Protein AF-A0A9D6SPT7-F1 (afdb_monomer)

Sequence (122 aa):
MNTPEVLERITAAGVTLAARGGNIVARPRAAVTPEVLELIKAHKRDLLAAIEPPLIARAVEILRERPGDVRAVVGKPQSNGRCLVAVAIRNPDGSIETRLLDARIDPFALLELAERHGATVH

Structure (mmCIF, N/CA/C/O backbone):
data_AF-A0A9D6SPT7-F1
#
_entry.id   AF-A0A9D6SPT7-F1
#
loop_
_atom_site.group_PDB
_atom_site.id
_atom_site.type_symbol
_atom_site.label_atom_id
_atom_site.label_alt_id
_atom_site.label_comp_id
_atom_site.label_asym_id
_atom_site.label_entity_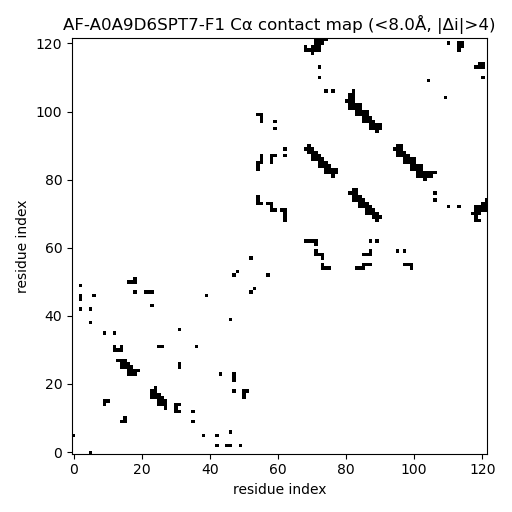id
_atom_site.label_seq_id
_atom_site.pdbx_PDB_ins_code
_atom_site.Cartn_x
_atom_site.Cartn_y
_atom_site.Cartn_z
_atom_site.occupancy
_atom_site.B_iso_or_equiv
_atom_site.auth_seq_id
_atom_site.auth_comp_id
_atom_site.auth_asym_id
_atom_site.auth_atom_id
_atom_site.pdbx_PDB_model_num
ATOM 1 N N . MET A 1 1 ? 5.670 15.209 16.677 1.00 65.06 1 MET A N 1
ATOM 2 C CA . MET A 1 1 ? 5.581 13.743 16.572 1.00 65.06 1 MET A CA 1
ATOM 3 C C . MET A 1 1 ? 5.440 13.412 15.102 1.00 65.06 1 MET A C 1
ATOM 5 O O . MET A 1 1 ? 4.614 14.041 14.445 1.00 65.06 1 MET A O 1
ATOM 9 N N . ASN A 1 2 ? 6.295 12.543 14.577 1.00 81.00 2 ASN A N 1
ATOM 10 C CA . ASN A 1 2 ? 6.253 12.119 13.174 1.00 81.00 2 ASN A CA 1
ATOM 11 C C . ASN A 1 2 ? 5.361 10.868 13.010 1.00 81.00 2 ASN A C 1
ATOM 13 O O . ASN A 1 2 ? 5.004 10.211 13.986 1.00 81.00 2 ASN A O 1
ATOM 17 N N . THR A 1 3 ? 4.960 10.544 11.779 1.00 82.62 3 THR A N 1
ATOM 18 C CA . THR A 1 3 ? 4.066 9.404 11.500 1.00 82.62 3 THR A CA 1
ATOM 19 C C . THR A 1 3 ? 4.597 8.053 12.008 1.00 82.62 3 THR A C 1
ATOM 21 O O . THR A 1 3 ? 3.796 7.302 12.569 1.00 82.62 3 THR A O 1
ATOM 24 N N . PRO A 1 4 ? 5.906 7.733 11.881 1.00 82.62 4 PRO A N 1
ATOM 25 C CA . PRO A 1 4 ? 6.481 6.516 12.461 1.00 82.62 4 PRO A CA 1
ATOM 26 C C . PRO A 1 4 ? 6.304 6.421 13.983 1.00 82.62 4 PRO A C 1
ATOM 28 O O . PRO A 1 4 ? 5.811 5.408 14.469 1.00 82.62 4 PRO A O 1
ATOM 31 N N . GLU A 1 5 ? 6.595 7.493 14.728 1.00 84.69 5 GLU A N 1
ATOM 32 C CA . GLU A 1 5 ? 6.425 7.540 16.191 1.00 84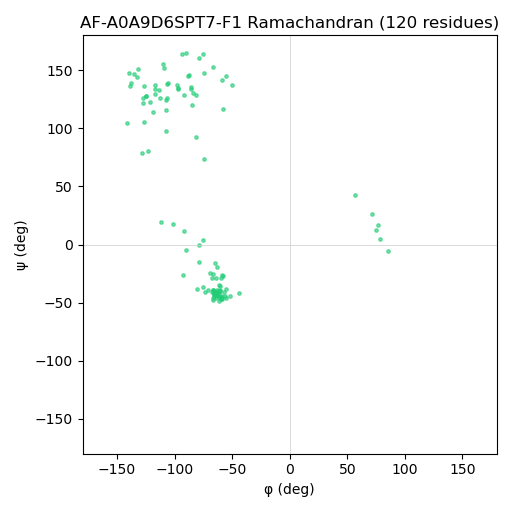.69 5 GLU A CA 1
ATOM 33 C C . GLU A 1 5 ? 4.962 7.327 16.608 1.00 84.69 5 GLU A C 1
ATOM 35 O O . GLU A 1 5 ? 4.673 6.652 17.599 1.00 84.69 5 GLU A O 1
ATOM 40 N N . VAL A 1 6 ? 4.013 7.892 15.850 1.00 88.50 6 VAL A N 1
ATOM 41 C CA . VAL A 1 6 ? 2.577 7.704 16.112 1.00 88.50 6 VAL A CA 1
ATOM 42 C C . VAL A 1 6 ? 2.179 6.242 15.889 1.00 88.50 6 VAL A C 1
ATOM 44 O O . VAL A 1 6 ? 1.465 5.674 16.716 1.00 88.50 6 VAL A O 1
ATOM 47 N N . LEU A 1 7 ? 2.647 5.614 14.806 1.00 86.19 7 LEU A N 1
ATOM 48 C CA . LEU A 1 7 ? 2.372 4.204 14.512 1.00 86.19 7 LEU A CA 1
ATOM 49 C C . LEU A 1 7 ? 2.965 3.268 15.566 1.00 86.19 7 LEU A C 1
ATOM 51 O O . LEU A 1 7 ? 2.275 2.350 16.014 1.00 86.19 7 LEU A O 1
ATOM 55 N N . GLU A 1 8 ? 4.200 3.516 16.001 1.00 88.19 8 GLU A N 1
ATOM 56 C CA . GLU A 1 8 ? 4.841 2.751 17.074 1.00 88.19 8 GLU A CA 1
ATOM 57 C C . GLU A 1 8 ? 4.047 2.850 18.373 1.00 88.19 8 GLU A C 1
ATOM 59 O O . GLU A 1 8 ? 3.772 1.833 19.007 1.00 88.19 8 GLU A O 1
ATOM 64 N N . ARG A 1 9 ? 3.596 4.053 18.743 1.00 89.00 9 ARG A N 1
ATOM 65 C CA . ARG A 1 9 ? 2.818 4.265 19.968 1.00 89.00 9 ARG A CA 1
ATOM 66 C C . ARG A 1 9 ? 1.452 3.580 19.930 1.00 89.00 9 ARG A C 1
ATOM 68 O O . ARG A 1 9 ? 1.025 3.014 20.933 1.00 89.00 9 ARG A O 1
ATOM 75 N N . ILE A 1 10 ? 0.773 3.606 18.784 1.00 90.19 10 ILE A N 1
ATOM 76 C CA . ILE A 1 10 ? -0.510 2.914 18.588 1.00 90.19 10 ILE A CA 1
ATOM 77 C C . ILE A 1 10 ? -0.309 1.390 18.617 1.00 90.19 10 ILE A C 1
ATOM 79 O O . ILE A 1 10 ? -1.078 0.678 19.264 1.00 90.19 10 ILE A O 1
ATOM 83 N N . THR A 1 11 ? 0.765 0.896 17.998 1.00 89.19 11 THR A N 1
ATOM 84 C CA . THR A 1 11 ? 1.122 -0.531 18.005 1.00 89.19 11 THR A CA 1
ATOM 85 C C . THR A 1 11 ? 1.496 -1.006 19.409 1.00 89.19 11 THR A C 1
ATOM 87 O O . THR A 1 11 ? 1.048 -2.068 19.836 1.00 89.19 11 THR A O 1
ATOM 90 N N . ALA A 1 12 ? 2.241 -0.198 20.167 1.00 90.38 12 ALA A N 1
ATOM 91 C CA . ALA A 1 12 ? 2.592 -0.466 21.561 1.00 90.38 12 ALA A CA 1
ATOM 92 C C . ALA A 1 12 ? 1.362 -0.504 22.484 1.00 90.38 12 ALA A C 1
ATOM 94 O O . ALA A 1 12 ? 1.353 -1.243 23.464 1.00 90.38 12 ALA A O 1
ATOM 95 N N . ALA A 1 13 ? 0.295 0.227 22.143 1.00 90.06 13 ALA A N 1
ATOM 96 C CA . ALA A 1 13 ? -1.005 0.127 22.808 1.00 90.06 13 ALA A CA 1
ATOM 97 C C . ALA A 1 13 ? -1.802 -1.138 22.410 1.00 90.06 13 ALA A C 1
ATOM 99 O O . ALA A 1 13 ? -2.948 -1.305 22.822 1.00 90.06 13 ALA A O 1
ATOM 100 N N . GLY A 1 14 ? -1.220 -2.029 21.599 1.00 90.44 14 GLY A N 1
ATOM 101 C CA . GLY A 1 14 ? -1.854 -3.260 21.132 1.00 90.44 14 GLY A CA 1
ATOM 102 C C . GLY A 1 14 ? -2.876 -3.044 20.018 1.00 90.44 14 GLY A C 1
ATOM 103 O O . GLY A 1 14 ? -3.698 -3.926 19.775 1.00 90.44 14 GLY A O 1
ATOM 104 N N . VAL A 1 15 ? -2.856 -1.885 19.351 1.00 92.75 15 VAL A N 1
ATOM 105 C CA . VAL A 1 15 ? -3.794 -1.533 18.282 1.00 92.75 15 VAL A CA 1
ATOM 106 C C . VAL A 1 15 ? -3.098 -1.589 16.926 1.00 92.75 15 VAL A C 1
ATOM 108 O O . VAL A 1 15 ? -2.097 -0.928 16.679 1.00 92.75 15 VAL A O 1
ATOM 111 N N . THR A 1 16 ? -3.673 -2.346 16.001 1.00 90.50 16 THR A N 1
ATOM 112 C CA . THR A 1 16 ? -3.295 -2.386 14.589 1.00 90.50 16 THR A CA 1
ATOM 113 C C . THR A 1 16 ? -4.232 -1.500 13.777 1.00 90.50 16 THR A C 1
ATOM 115 O O . THR A 1 16 ? -5.453 -1.528 13.970 1.00 90.50 16 THR A O 1
ATOM 118 N N . LEU A 1 17 ? -3.675 -0.734 12.839 1.00 90.38 17 LEU A N 1
ATOM 119 C CA . LEU A 1 17 ? -4.433 0.117 11.927 1.00 90.38 17 LEU A CA 1
ATOM 120 C C . LEU A 1 17 ? -4.463 -0.483 10.520 1.00 90.38 17 LEU A C 1
ATOM 122 O O . LEU A 1 17 ? -3.454 -0.968 10.021 1.00 90.38 17 LEU A O 1
ATOM 126 N N . ALA A 1 18 ? -5.617 -0.404 9.865 1.00 84.38 18 ALA A N 1
ATOM 127 C CA . ALA A 1 18 ? -5.795 -0.763 8.463 1.00 84.38 18 ALA A CA 1
ATOM 128 C C . ALA A 1 18 ? -6.580 0.332 7.735 1.00 84.38 18 ALA A C 1
ATOM 130 O O . ALA A 1 18 ? -7.506 0.915 8.301 1.00 84.38 18 ALA A O 1
ATOM 131 N N . ALA A 1 19 ? -6.253 0.597 6.474 1.00 85.06 19 ALA A N 1
ATOM 132 C CA . ALA A 1 19 ? -7.034 1.497 5.637 1.00 85.06 19 ALA A CA 1
ATOM 133 C C . ALA A 1 19 ? -8.190 0.731 4.978 1.00 85.06 19 ALA A C 1
ATOM 135 O O . ALA A 1 19 ? -8.022 -0.378 4.472 1.00 85.06 19 ALA A O 1
ATOM 136 N N . ARG A 1 20 ? -9.387 1.320 4.975 1.00 79.94 20 ARG A N 1
ATOM 137 C CA . ARG A 1 20 ? -10.559 0.795 4.268 1.00 79.94 20 ARG A CA 1
ATOM 138 C C . ARG A 1 20 ? -11.346 1.940 3.650 1.00 79.94 20 ARG A C 1
ATOM 140 O O . ARG A 1 20 ? -12.047 2.665 4.353 1.00 79.94 20 ARG A O 1
ATOM 147 N N . GLY A 1 21 ? -11.237 2.100 2.331 1.00 68.69 21 GLY A N 1
ATOM 148 C CA . GLY A 1 21 ? -12.002 3.101 1.579 1.00 68.69 21 GLY A CA 1
ATOM 149 C C . GLY A 1 21 ? -11.796 4.533 2.087 1.00 68.69 21 GLY A C 1
ATOM 150 O O . GLY A 1 21 ? -12.768 5.259 2.267 1.00 68.69 21 GLY A O 1
ATOM 151 N N . GLY A 1 22 ? -10.550 4.911 2.400 1.00 76.19 22 GLY A N 1
ATOM 152 C CA . GLY A 1 22 ? -10.218 6.239 2.936 1.00 76.19 22 GLY A CA 1
ATOM 153 C C . GLY A 1 22 ? -10.514 6.431 4.430 1.00 76.19 22 GLY A C 1
ATOM 154 O O . GLY A 1 22 ? -10.346 7.531 4.956 1.00 76.19 22 GLY A O 1
ATOM 155 N N . ASN A 1 23 ? -10.936 5.378 5.133 1.00 83.81 23 ASN A N 1
ATOM 156 C CA . ASN A 1 23 ? -11.087 5.375 6.585 1.00 83.81 23 ASN A CA 1
ATOM 157 C C . ASN A 1 23 ? -10.025 4.505 7.253 1.00 83.81 23 ASN A C 1
ATOM 159 O O . ASN A 1 23 ? -9.5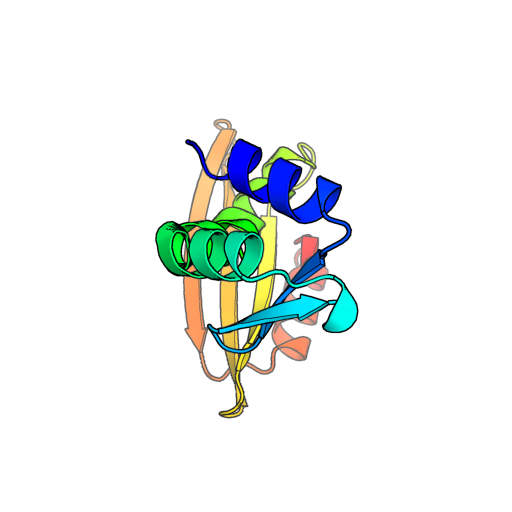62 3.528 6.672 1.00 83.81 23 ASN A O 1
ATOM 163 N N . ILE A 1 24 ? -9.677 4.845 8.493 1.00 90.06 24 ILE A N 1
ATOM 164 C CA . ILE A 1 24 ? -8.811 4.021 9.337 1.00 90.06 24 ILE A CA 1
ATOM 165 C C . ILE A 1 24 ? -9.696 3.086 10.157 1.00 90.06 24 ILE A C 1
ATOM 167 O O . ILE A 1 24 ? -10.632 3.521 10.828 1.00 90.06 24 ILE A O 1
ATOM 171 N N . VAL A 1 25 ? -9.384 1.798 10.109 1.00 90.75 25 VAL A N 1
ATOM 172 C CA . VAL A 1 25 ? -9.975 0.747 10.928 1.00 90.75 25 VAL A CA 1
ATOM 173 C C . VAL A 1 25 ? -8.934 0.323 11.958 1.00 90.75 25 VAL A C 1
ATOM 175 O O . VAL A 1 25 ? -7.896 -0.217 11.594 1.00 90.75 25 VAL A O 1
ATOM 178 N N . ALA A 1 26 ? -9.224 0.555 13.237 1.00 92.12 26 ALA A N 1
ATOM 179 C CA . ALA A 1 26 ? -8.380 0.146 14.356 1.00 92.12 26 ALA A CA 1
ATOM 180 C C . ALA A 1 26 ? -8.879 -1.180 14.962 1.00 92.12 26 ALA A C 1
ATOM 182 O O . ALA A 1 26 ? -10.084 -1.344 15.189 1.00 92.12 26 ALA A O 1
ATOM 183 N N . ARG A 1 27 ? -7.976 -2.134 15.221 1.00 91.19 27 ARG A N 1
ATOM 184 C CA . ARG A 1 27 ? -8.284 -3.438 15.840 1.00 91.19 27 ARG A CA 1
ATOM 185 C C . ARG A 1 27 ? -7.211 -3.845 16.859 1.00 91.19 27 ARG A C 1
ATOM 187 O O . ARG A 1 27 ? -6.053 -3.557 16.605 1.00 91.19 27 ARG A O 1
ATOM 194 N N . PRO A 1 28 ? -7.562 -4.563 17.941 1.00 91.88 28 PRO A N 1
ATOM 195 C CA . PRO A 1 28 ? -8.915 -4.884 18.387 1.00 91.88 28 PRO A CA 1
ATOM 196 C C . PRO A 1 28 ? -9.593 -3.656 19.014 1.00 91.88 28 PRO A C 1
ATOM 198 O O . PRO A 1 28 ? -8.948 -2.834 19.654 1.00 91.88 28 PRO A O 1
ATOM 201 N N . ARG A 1 29 ? -10.921 -3.537 18.870 1.00 89.19 29 ARG A N 1
ATOM 202 C CA . ARG A 1 29 ? -11.678 -2.371 19.374 1.00 89.19 29 ARG A CA 1
ATOM 203 C C . ARG A 1 29 ? -11.552 -2.186 20.893 1.00 89.19 29 ARG A C 1
ATOM 205 O O . ARG A 1 29 ? -11.613 -1.059 21.361 1.00 89.19 29 ARG A O 1
ATOM 212 N N . ALA A 1 30 ? -11.351 -3.275 21.636 1.00 89.62 30 ALA A N 1
ATOM 213 C CA . ALA A 1 30 ? -11.166 -3.254 23.087 1.00 89.62 30 ALA A CA 1
ATOM 214 C C . ALA A 1 30 ? -9.861 -2.566 23.534 1.00 89.62 30 ALA A C 1
ATOM 216 O O . ALA A 1 30 ? -9.808 -2.055 24.644 1.00 89.62 30 ALA A O 1
ATOM 217 N N . ALA A 1 31 ? -8.837 -2.528 22.675 1.00 89.38 31 ALA A N 1
ATOM 218 C CA . ALA A 1 31 ? -7.562 -1.863 22.956 1.00 89.38 31 ALA A CA 1
ATOM 219 C C . ALA A 1 31 ? -7.548 -0.383 22.522 1.00 89.38 31 ALA A C 1
ATOM 221 O O . ALA A 1 31 ? -6.583 0.334 22.771 1.00 89.38 31 ALA A O 1
ATOM 222 N N . VAL A 1 32 ? -8.615 0.101 21.870 1.00 92.44 32 VAL A N 1
ATOM 223 C CA . VAL A 1 32 ? -8.709 1.494 21.417 1.00 92.44 32 VAL A CA 1
ATOM 224 C C . VAL A 1 32 ? -9.141 2.374 22.586 1.00 92.44 32 VAL A C 1
ATOM 226 O O . VAL A 1 32 ? -10.333 2.556 22.839 1.00 92.44 32 VAL A O 1
ATOM 229 N N . THR A 1 33 ? -8.160 2.920 23.298 1.00 93.38 33 THR A N 1
ATOM 230 C CA . THR A 1 33 ? -8.394 3.895 24.369 1.00 93.38 33 THR A CA 1
ATOM 231 C C . THR A 1 33 ? -8.737 5.282 23.798 1.00 93.38 33 THR A C 1
ATOM 233 O O . THR A 1 33 ? -8.488 5.542 22.612 1.00 93.38 33 THR A O 1
ATOM 236 N N . PRO A 1 34 ? -9.298 6.205 24.605 1.00 92.81 34 PRO A N 1
ATOM 237 C CA . PRO A 1 34 ? -9.533 7.586 24.181 1.00 92.81 34 PRO A CA 1
ATOM 238 C C . PRO A 1 34 ? -8.264 8.281 23.671 1.00 92.81 34 PRO A C 1
ATOM 240 O O . PRO A 1 34 ? -8.313 8.989 22.670 1.00 92.81 34 PRO A O 1
ATOM 243 N N . GLU A 1 35 ? -7.113 8.023 24.292 1.00 90.31 35 GLU A N 1
ATOM 244 C CA . GLU A 1 35 ? -5.822 8.592 23.892 1.00 90.31 35 GLU A CA 1
ATOM 245 C C . GLU A 1 35 ? -5.390 8.087 22.510 1.00 90.31 35 GLU A C 1
ATOM 247 O O . GLU A 1 35 ? -4.950 8.874 21.671 1.00 90.31 35 GLU A O 1
ATOM 252 N N . VAL A 1 36 ? -5.561 6.787 22.239 1.00 91.06 36 VAL A N 1
ATOM 253 C CA . VAL A 1 36 ? -5.307 6.204 20.912 1.00 91.06 36 VAL A CA 1
ATOM 254 C C . VAL A 1 36 ? -6.250 6.809 19.874 1.00 91.06 36 VAL A C 1
ATOM 256 O O . VAL A 1 36 ? -5.826 7.133 18.765 1.00 91.06 36 VAL A O 1
ATOM 259 N N . LEU A 1 37 ? -7.523 6.997 20.223 1.00 92.00 37 LEU A N 1
ATOM 260 C CA . LEU A 1 37 ? -8.502 7.592 19.319 1.00 92.00 37 LEU A CA 1
ATOM 261 C C . LEU A 1 37 ? -8.143 9.041 18.959 1.00 92.00 37 LEU A C 1
ATOM 263 O O . LEU A 1 37 ? -8.238 9.414 17.789 1.00 92.00 37 LEU A O 1
ATOM 267 N N . GLU A 1 38 ? -7.717 9.845 19.932 1.00 93.81 38 GLU A N 1
ATOM 268 C CA . GLU A 1 38 ? -7.288 11.225 19.692 1.00 93.81 38 GLU A CA 1
ATOM 269 C C . GLU A 1 38 ? -6.000 11.290 18.861 1.00 93.81 38 GLU A C 1
ATOM 271 O O . GLU A 1 38 ? -5.928 12.084 17.923 1.00 93.81 38 GLU A O 1
ATOM 276 N N . LEU A 1 39 ? -5.037 10.387 19.091 1.00 90.06 39 LEU A N 1
ATOM 277 C CA . LEU A 1 39 ? -3.851 10.254 18.233 1.00 90.06 39 LEU A CA 1
ATOM 278 C C . LEU A 1 39 ? -4.226 9.925 16.780 1.00 90.06 39 LEU A C 1
ATOM 280 O O . LEU A 1 39 ? -3.726 10.563 15.850 1.00 90.06 39 LEU A O 1
ATOM 284 N N . ILE A 1 40 ? -5.143 8.973 16.572 1.00 90.81 4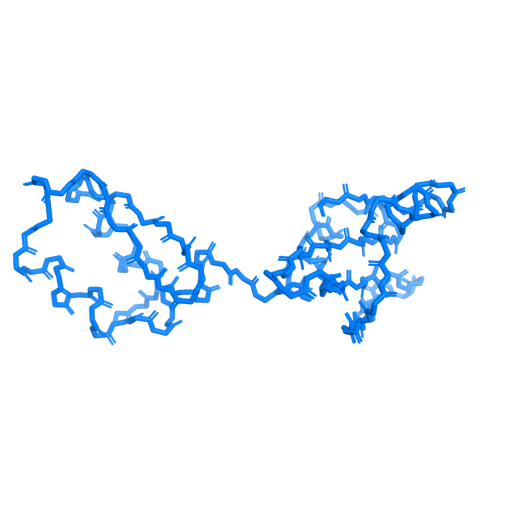0 ILE A N 1
ATOM 285 C CA . ILE A 1 40 ? -5.625 8.604 15.233 1.00 90.81 40 ILE A CA 1
ATOM 286 C C . ILE A 1 40 ? -6.312 9.793 14.554 1.00 90.81 40 ILE A C 1
ATOM 288 O O . ILE A 1 40 ? -6.106 10.014 13.362 1.00 90.81 40 ILE A O 1
ATOM 292 N N . LYS A 1 41 ? -7.133 10.563 15.279 1.00 92.19 41 LYS A N 1
ATOM 293 C CA . LYS A 1 41 ? -7.824 11.737 14.725 1.00 92.19 41 LYS A CA 1
ATOM 294 C C . LYS A 1 41 ? -6.847 12.850 14.355 1.00 92.19 41 LYS A C 1
ATOM 296 O O . LYS A 1 41 ? -6.940 13.370 13.243 1.00 92.19 41 LYS A O 1
ATOM 301 N N . ALA A 1 42 ? -5.918 13.182 15.251 1.00 92.94 42 ALA A N 1
ATOM 302 C CA . ALA A 1 42 ? -4.939 14.249 15.056 1.00 92.94 42 ALA A CA 1
ATOM 303 C C . ALA A 1 42 ? -4.034 13.992 13.840 1.00 92.94 42 ALA A C 1
ATOM 305 O O . ALA A 1 42 ? -3.718 14.919 13.101 1.00 92.94 42 ALA A O 1
ATOM 306 N N . HIS A 1 43 ? -3.689 12.725 13.588 1.00 91.56 43 HIS A N 1
ATOM 307 C CA . HIS A 1 43 ? -2.780 12.322 12.512 1.00 91.56 43 HIS A CA 1
ATOM 308 C C . HIS A 1 43 ? 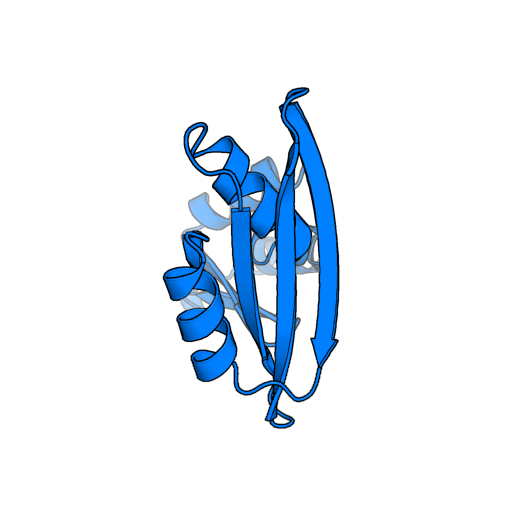-3.466 11.539 11.385 1.00 91.56 43 HIS A C 1
ATOM 310 O O . HIS A 1 43 ? -2.802 10.849 10.613 1.00 91.56 43 HIS A O 1
ATOM 316 N N . LYS A 1 44 ? -4.798 11.632 11.246 1.00 87.88 44 LYS A N 1
ATOM 317 C CA . LYS A 1 44 ? -5.580 10.771 10.337 1.00 87.88 44 LYS A CA 1
ATOM 318 C C . LYS A 1 44 ? -5.045 10.754 8.903 1.00 87.88 44 LYS A C 1
ATOM 320 O O . LYS A 1 44 ? -4.987 9.692 8.291 1.00 87.88 44 LYS A O 1
ATOM 325 N N . ARG A 1 45 ? -4.697 11.921 8.349 1.00 86.06 45 ARG A N 1
ATOM 326 C CA . ARG A 1 45 ? -4.225 12.039 6.956 1.00 86.06 45 ARG A CA 1
ATOM 327 C C . ARG A 1 45 ? -2.878 11.352 6.764 1.00 86.06 45 ARG A C 1
ATOM 329 O O . ARG A 1 45 ? -2.734 10.579 5.823 1.00 86.06 45 ARG A O 1
ATOM 336 N N . ASP A 1 46 ? -1.945 11.594 7.674 1.00 85.56 46 ASP A N 1
ATOM 337 C CA . ASP A 1 46 ? -0.595 11.042 7.592 1.00 85.56 46 ASP A CA 1
ATOM 338 C C . ASP A 1 46 ? -0.597 9.535 7.864 1.00 85.56 46 ASP A C 1
ATOM 340 O O . ASP A 1 46 ? 0.067 8.780 7.161 1.00 85.56 46 ASP A O 1
ATOM 344 N N . LEU A 1 47 ? -1.414 9.078 8.819 1.00 87.38 47 LEU A N 1
ATOM 345 C CA . LEU A 1 47 ? -1.620 7.656 9.093 1.00 87.38 47 LEU A CA 1
ATOM 346 C C . LEU A 1 47 ? -2.253 6.939 7.901 1.00 87.38 47 LEU A C 1
ATOM 348 O O . LEU A 1 47 ? -1.790 5.868 7.530 1.00 87.38 47 LEU A O 1
ATOM 352 N N . LEU A 1 48 ? -3.273 7.524 7.262 1.00 86.19 48 LEU A N 1
ATOM 353 C CA . LEU A 1 48 ? -3.840 6.960 6.034 1.00 86.19 48 LEU A CA 1
ATOM 354 C C . LEU A 1 48 ? -2.788 6.844 4.931 1.00 86.19 48 LEU A C 1
ATOM 356 O O . LEU A 1 48 ? -2.717 5.800 4.297 1.00 86.19 48 LEU A O 1
ATOM 360 N N . ALA A 1 49 ? -1.968 7.876 4.732 1.00 79.75 49 ALA A N 1
ATOM 361 C CA . ALA A 1 49 ? -0.908 7.860 3.729 1.00 79.75 49 ALA A CA 1
ATOM 362 C C . ALA A 1 49 ? 0.215 6.860 4.055 1.00 79.75 49 ALA A C 1
ATOM 364 O O . ALA A 1 49 ? 0.844 6.346 3.139 1.00 79.75 49 ALA A O 1
ATOM 365 N N . ALA A 1 50 ? 0.474 6.572 5.332 1.00 79.69 50 ALA A N 1
ATOM 366 C CA . ALA A 1 50 ? 1.462 5.572 5.735 1.00 79.69 50 ALA A CA 1
ATOM 367 C C . ALA A 1 50 ? 0.927 4.134 5.649 1.00 79.69 50 ALA A C 1
ATOM 369 O O . ALA A 1 50 ? 1.657 3.234 5.252 1.00 79.69 50 ALA A O 1
ATOM 370 N N . ILE A 1 51 ? -0.342 3.912 6.008 1.00 81.81 51 ILE A N 1
ATOM 371 C CA . ILE A 1 51 ? -0.985 2.587 5.952 1.00 81.81 51 ILE A CA 1
ATOM 372 C C . ILE A 1 51 ? -1.329 2.209 4.508 1.00 81.81 51 ILE A C 1
ATOM 374 O O . ILE A 1 51 ? -1.262 1.043 4.127 1.00 81.81 51 ILE A O 1
ATOM 378 N N . GLU A 1 52 ? -1.728 3.192 3.708 1.00 74.44 52 GLU A N 1
ATOM 379 C CA . GLU A 1 52 ? -2.056 3.032 2.300 1.00 74.44 52 GLU A CA 1
ATOM 380 C C . GLU A 1 52 ? -1.270 4.070 1.492 1.00 74.44 52 GLU A C 1
ATOM 382 O O . GLU A 1 52 ? -1.815 5.118 1.119 1.00 74.44 52 GLU A O 1
ATOM 387 N N . PRO A 1 53 ? 0.029 3.810 1.245 1.00 67.25 53 PRO A N 1
ATOM 388 C CA . PRO A 1 53 ? 0.839 4.694 0.430 1.00 67.25 53 PRO A CA 1
ATOM 389 C C . PRO A 1 53 ? 0.184 4.907 -0.937 1.00 67.25 53 PRO A C 1
ATOM 391 O O . PRO A 1 53 ? -0.431 3.983 -1.484 1.00 67.25 53 PRO A O 1
ATOM 394 N N . PRO A 1 54 ? 0.303 6.117 -1.518 1.00 81.06 54 PRO A N 1
ATOM 395 C CA . PRO A 1 54 ? -0.183 6.367 -2.864 1.00 81.06 54 PRO A CA 1
ATOM 396 C C . PRO A 1 54 ? 0.333 5.287 -3.816 1.00 81.06 54 PRO A C 1
ATOM 398 O O . PRO A 1 54 ? 1.509 4.933 -3.764 1.00 81.06 54 PRO A O 1
ATOM 401 N N . LEU A 1 55 ? -0.526 4.797 -4.712 1.00 84.25 55 LEU A N 1
ATOM 402 C CA . LEU A 1 55 ? -0.200 3.751 -5.693 1.00 84.25 55 LEU A CA 1
ATOM 403 C C . LEU A 1 55 ? 1.158 3.975 -6.383 1.00 84.25 55 LEU A C 1
ATOM 405 O O . LEU A 1 55 ? 1.945 3.045 -6.532 1.00 84.25 55 LEU A O 1
ATOM 409 N N . ILE A 1 56 ? 1.458 5.228 -6.740 1.00 86.31 56 ILE A N 1
ATOM 410 C CA . ILE A 1 56 ? 2.743 5.627 -7.329 1.00 86.31 56 ILE A CA 1
ATOM 411 C C . ILE A 1 56 ? 3.914 5.360 -6.378 1.00 86.31 56 ILE A C 1
ATOM 413 O O . ILE A 1 56 ? 4.909 4.769 -6.787 1.00 86.31 56 ILE A O 1
ATOM 417 N N . ALA A 1 57 ? 3.803 5.778 -5.116 1.00 86.38 57 ALA A N 1
ATOM 418 C CA . ALA A 1 57 ? 4.850 5.571 -4.123 1.00 86.38 57 ALA A CA 1
ATOM 419 C C . ALA A 1 57 ? 5.122 4.076 -3.917 1.00 86.38 57 ALA A C 1
ATOM 421 O O . ALA A 1 57 ? 6.283 3.677 -3.871 1.00 86.38 57 ALA A O 1
ATOM 422 N N . ARG A 1 58 ? 4.067 3.247 -3.903 1.00 87.06 58 ARG A N 1
ATOM 423 C CA . ARG A 1 58 ? 4.208 1.790 -3.805 1.00 87.06 58 ARG A CA 1
ATOM 424 C C . ARG A 1 58 ? 4.914 1.187 -5.022 1.00 87.06 58 ARG A C 1
ATOM 426 O O . ARG A 1 58 ? 5.799 0.355 -4.855 1.00 87.06 58 ARG A O 1
ATOM 433 N N . ALA A 1 59 ? 4.581 1.634 -6.234 1.00 88.00 59 ALA A N 1
ATOM 434 C CA . ALA A 1 59 ? 5.253 1.179 -7.454 1.00 88.00 59 ALA A CA 1
ATOM 435 C C . ALA A 1 59 ? 6.754 1.537 -7.456 1.00 88.00 59 ALA A C 1
ATOM 437 O O . ALA A 1 59 ? 7.591 0.720 -7.837 1.00 88.00 59 ALA A O 1
ATOM 438 N N . VAL A 1 60 ? 7.115 2.735 -6.980 1.00 89.88 60 VAL A N 1
ATOM 439 C CA . VAL A 1 60 ? 8.521 3.155 -6.831 1.00 89.88 60 VAL A CA 1
ATOM 440 C C . VAL A 1 60 ? 9.248 2.325 -5.775 1.00 89.88 60 VAL A C 1
ATOM 442 O O . VAL A 1 60 ? 10.398 1.941 -5.982 1.00 89.88 60 VAL A O 1
ATOM 445 N N . GLU A 1 61 ? 8.601 2.061 -4.643 1.00 90.31 61 GLU A N 1
ATOM 446 C CA . GLU A 1 61 ? 9.162 1.253 -3.560 1.00 90.31 61 GLU A CA 1
ATOM 447 C C . GLU A 1 61 ? 9.484 -0.170 -4.026 1.00 90.31 61 GLU A C 1
ATOM 449 O O . GLU A 1 61 ? 10.607 -0.618 -3.820 1.00 90.31 61 GLU A O 1
ATOM 454 N N . ILE A 1 62 ? 8.579 -0.820 -4.768 1.00 89.06 62 ILE A N 1
ATOM 455 C CA . ILE A 1 62 ? 8.823 -2.148 -5.358 1.00 89.06 62 ILE A CA 1
ATOM 456 C C . ILE A 1 62 ? 10.084 -2.140 -6.228 1.00 89.06 62 ILE A C 1
ATOM 458 O O . ILE A 1 62 ? 10.931 -3.022 -6.089 1.00 89.06 62 ILE A O 1
ATOM 462 N N . LEU A 1 63 ? 10.252 -1.129 -7.091 1.00 89.88 63 LEU A N 1
ATOM 463 C CA . LEU A 1 63 ? 11.471 -1.011 -7.894 1.00 89.88 63 LEU A CA 1
ATOM 464 C C . LEU A 1 63 ? 12.712 -0.813 -7.021 1.00 89.88 63 LEU A C 1
ATOM 466 O O . LEU A 1 63 ? 13.765 -1.361 -7.336 1.00 89.88 63 LEU A O 1
ATOM 470 N N . ARG A 1 64 ? 12.633 -0.024 -5.944 1.00 88.38 64 ARG A N 1
ATOM 471 C CA . ARG A 1 64 ? 13.764 0.197 -5.025 1.00 88.38 64 ARG A CA 1
ATOM 472 C C . ARG A 1 64 ? 14.163 -1.075 -4.282 1.00 88.38 64 ARG A C 1
ATOM 474 O O . ARG A 1 64 ? 15.355 -1.333 -4.158 1.00 88.38 64 ARG A O 1
ATOM 481 N N . GLU A 1 65 ? 13.191 -1.861 -3.831 1.00 90.12 65 GLU A N 1
ATOM 482 C CA . GLU A 1 65 ? 13.412 -3.150 -3.166 1.00 90.12 65 GLU A CA 1
ATOM 483 C C . GLU A 1 65 ? 13.957 -4.216 -4.130 1.00 90.12 65 GLU A C 1
ATOM 485 O O . GLU A 1 65 ? 14.630 -5.155 -3.705 1.00 90.12 65 GLU A O 1
ATOM 490 N N . ARG A 1 66 ? 13.690 -4.066 -5.435 1.00 88.06 66 ARG A N 1
ATOM 491 C CA . ARG A 1 66 ? 14.065 -5.020 -6.485 1.00 88.06 66 ARG A CA 1
ATOM 492 C C . ARG A 1 66 ? 14.911 -4.339 -7.562 1.00 88.06 66 ARG A C 1
ATOM 494 O O . ARG A 1 66 ? 14.403 -3.999 -8.629 1.00 88.06 66 ARG A O 1
ATOM 501 N N . PRO A 1 67 ? 16.222 -4.153 -7.332 1.00 83.56 67 PRO A N 1
ATOM 502 C CA . PRO A 1 67 ? 17.084 -3.420 -8.261 1.00 83.56 67 PRO A CA 1
ATOM 503 C C . PRO A 1 67 ? 17.219 -4.075 -9.647 1.00 83.56 67 PRO A C 1
ATOM 505 O O . PRO A 1 67 ? 17.592 -3.386 -10.591 1.00 83.56 67 PRO A O 1
ATOM 508 N N . GLY A 1 68 ? 16.910 -5.372 -9.780 1.00 85.25 68 GLY A N 1
ATOM 509 C CA . GLY A 1 68 ? 16.884 -6.081 -11.066 1.00 85.25 68 GLY A CA 1
ATOM 510 C C . GLY A 1 68 ? 15.624 -5.839 -11.904 1.00 85.25 68 GLY A C 1
ATOM 511 O O . GLY A 1 68 ? 15.634 -6.115 -13.102 1.00 85.25 68 GLY A O 1
ATOM 512 N N . ASP A 1 69 ? 14.561 -5.296 -11.306 1.00 87.88 69 ASP A N 1
ATOM 513 C CA . ASP A 1 69 ? 13.305 -5.046 -12.003 1.00 87.88 69 ASP A CA 1
ATOM 514 C C . ASP A 1 69 ? 13.354 -3.683 -12.707 1.00 87.88 69 ASP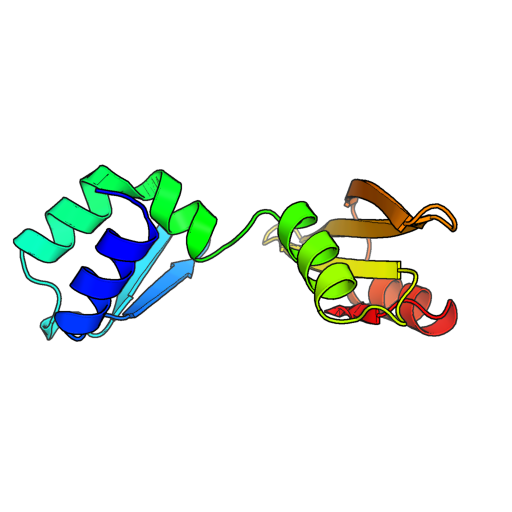 A C 1
ATOM 516 O O . ASP A 1 69 ? 13.753 -2.660 -12.141 1.00 87.88 69 ASP A O 1
ATOM 520 N N . VAL A 1 70 ? 12.912 -3.663 -13.966 1.00 89.81 70 VAL A N 1
ATOM 521 C CA . VAL A 1 70 ? 12.840 -2.437 -14.782 1.00 89.81 70 VAL A CA 1
ATOM 522 C C . VAL A 1 70 ? 11.468 -1.773 -14.666 1.00 89.81 70 VAL A C 1
ATOM 524 O O . VAL A 1 70 ? 11.341 -0.566 -14.860 1.00 89.81 70 VAL A O 1
ATOM 527 N N . ARG A 1 71 ? 10.417 -2.543 -14.365 1.00 88.25 71 ARG A N 1
ATOM 528 C CA . ARG A 1 71 ? 9.029 -2.067 -14.348 1.00 88.25 71 ARG A CA 1
ATOM 529 C C . ARG A 1 71 ? 8.277 -2.637 -13.154 1.00 88.25 71 ARG A C 1
ATOM 531 O O . ARG A 1 71 ? 8.361 -3.835 -12.898 1.00 88.25 71 ARG A O 1
ATOM 538 N N . ALA A 1 72 ? 7.502 -1.787 -12.491 1.00 88.31 72 ALA A N 1
ATOM 539 C CA . ALA A 1 72 ? 6.554 -2.189 -11.461 1.00 88.31 72 ALA A CA 1
ATOM 540 C C . ALA A 1 72 ? 5.166 -1.644 -11.789 1.00 88.31 72 ALA A C 1
ATOM 542 O O . ALA A 1 72 ? 5.022 -0.479 -12.175 1.00 88.31 72 ALA A O 1
ATOM 543 N N . VAL A 1 73 ? 4.151 -2.485 -11.618 1.00 85.88 73 VAL A N 1
ATOM 544 C CA . VAL A 1 73 ? 2.745 -2.120 -11.796 1.00 85.88 73 VAL A CA 1
ATOM 545 C C . VAL A 1 73 ? 1.994 -2.452 -10.515 1.00 85.88 73 VAL A C 1
ATOM 547 O O . VAL A 1 73 ? 2.086 -3.575 -10.027 1.00 85.88 73 VAL A O 1
ATOM 550 N N . VAL A 1 74 ? 1.261 -1.472 -9.984 1.00 86.06 74 VAL A N 1
ATOM 551 C CA . VAL A 1 74 ? 0.409 -1.640 -8.801 1.00 86.06 74 VAL A CA 1
ATOM 552 C C . VAL A 1 74 ? -1.019 -1.281 -9.170 1.00 86.06 74 VAL A C 1
ATOM 554 O O . VAL A 1 74 ? -1.283 -0.164 -9.628 1.00 86.06 74 VAL A O 1
ATOM 557 N N . GLY A 1 75 ? -1.934 -2.226 -8.972 1.00 84.12 75 GLY A N 1
ATOM 558 C CA . GLY A 1 75 ? -3.357 -2.058 -9.257 1.00 84.12 75 GLY A CA 1
ATOM 559 C C . GLY A 1 75 ? -4.191 -1.911 -7.987 1.00 84.12 75 GLY A C 1
ATOM 560 O O . GLY A 1 75 ? -4.020 -2.649 -7.023 1.00 84.12 75 GLY A O 1
ATOM 561 N N . LYS A 1 76 ? -5.156 -0.989 -7.989 1.00 83.00 76 LYS A N 1
ATOM 562 C CA . LYS A 1 76 ? -6.189 -0.887 -6.953 1.00 83.00 76 LYS A CA 1
ATOM 563 C C . LYS A 1 76 ? -7.577 -0.886 -7.592 1.00 83.00 76 LYS A C 1
ATOM 565 O O . LYS A 1 76 ? -7.999 0.143 -8.135 1.00 83.00 76 LYS A O 1
ATOM 570 N N . PRO A 1 77 ? -8.316 -2.003 -7.486 1.00 79.88 77 PRO A N 1
ATOM 571 C CA . PRO A 1 77 ? -9.712 -2.057 -7.887 1.00 79.88 77 PRO A CA 1
ATOM 572 C C . PRO A 1 77 ? -10.554 -1.035 -7.113 1.00 79.88 77 PRO A C 1
ATOM 574 O O . PRO A 1 77 ? -10.367 -0.818 -5.912 1.00 79.88 77 PRO A O 1
ATOM 577 N N . GLN A 1 78 ? -11.507 -0.419 -7.801 1.00 76.06 78 GLN A N 1
ATOM 578 C CA . GLN A 1 78 ? -12.477 0.510 -7.238 1.00 76.06 78 GLN A CA 1
ATOM 579 C C . GLN A 1 78 ? -13.877 -0.112 -7.222 1.00 76.06 78 GLN A C 1
ATOM 581 O O . GLN A 1 78 ? -14.220 -0.965 -8.038 1.00 76.06 78 GLN A O 1
ATOM 586 N N . SER A 1 79 ? -14.732 0.363 -6.315 1.00 73.69 79 SER A N 1
ATOM 587 C CA . SER A 1 79 ? -16.113 -0.121 -6.163 1.00 73.69 79 SER A CA 1
ATOM 588 C C . SER A 1 79 ? -17.019 0.150 -7.371 1.00 73.69 79 SER A C 1
ATOM 590 O O . SER A 1 79 ? -18.080 -0.452 -7.486 1.00 73.69 79 SER A O 1
ATOM 592 N N . ASN A 1 80 ? -16.615 1.040 -8.277 1.00 72.00 80 ASN A N 1
ATOM 593 C CA . ASN A 1 80 ? -17.332 1.394 -9.506 1.00 72.00 80 ASN A CA 1
ATOM 594 C C . ASN A 1 80 ? -16.911 0.540 -10.724 1.00 72.00 80 ASN A C 1
ATOM 596 O O . ASN A 1 80 ? -17.232 0.903 -11.856 1.00 72.00 80 ASN A O 1
ATOM 600 N N . GLY A 1 81 ? -16.153 -0.542 -10.509 1.00 68.62 81 GLY A N 1
ATOM 601 C CA . GLY A 1 81 ? -15.649 -1.409 -11.578 1.00 68.62 81 GLY A CA 1
ATOM 602 C C . GLY A 1 81 ? -14.479 -0.821 -12.376 1.00 68.62 81 GLY A C 1
ATOM 603 O O . GLY A 1 81 ? -14.155 -1.331 -13.444 1.00 68.62 81 GLY A O 1
ATOM 604 N N . ARG A 1 82 ? -13.853 0.261 -11.898 1.00 75.19 82 ARG A N 1
ATOM 605 C CA . ARG A 1 82 ? -12.600 0.801 -12.452 1.00 75.19 82 ARG A CA 1
ATOM 606 C C . ARG A 1 82 ? -11.398 0.243 -11.697 1.00 75.19 82 ARG A C 1
ATOM 608 O O . ARG A 1 82 ? -11.533 -0.242 -10.575 1.00 75.19 82 ARG A O 1
ATOM 615 N N . CYS A 1 83 ? -10.213 0.371 -12.282 1.00 79.12 83 CYS A N 1
ATOM 616 C CA . CYS A 1 83 ? -8.957 0.095 -11.598 1.00 79.12 83 CYS A CA 1
ATOM 617 C C . CYS A 1 83 ? -8.052 1.326 -11.694 1.00 79.12 83 CYS A C 1
ATOM 619 O O . CYS A 1 83 ? -7.825 1.852 -12.785 1.00 79.12 83 CYS A O 1
ATOM 621 N N . LEU A 1 84 ? -7.544 1.787 -10.548 1.00 82.12 84 LEU A N 1
ATOM 622 C CA . LEU A 1 84 ? -6.435 2.733 -10.532 1.00 82.12 84 LEU A CA 1
ATOM 623 C C . LEU A 1 84 ? -5.137 1.955 -10.656 1.00 82.12 84 LEU A C 1
ATOM 625 O O . LEU A 1 84 ? -4.906 1.019 -9.895 1.00 82.12 84 LEU A O 1
ATOM 629 N N . VAL A 1 85 ? -4.280 2.368 -11.576 1.00 84.00 85 VAL A N 1
ATOM 630 C CA . VAL A 1 85 ? -3.036 1.665 -11.868 1.00 84.00 85 VAL A CA 1
ATOM 631 C C . VAL A 1 85 ? -1.897 2.657 -11.786 1.00 84.00 85 VAL A C 1
ATOM 633 O O . VAL A 1 85 ? -1.882 3.646 -12.518 1.00 84.00 85 VAL A O 1
ATOM 636 N N . ALA A 1 86 ? -0.928 2.392 -10.919 1.00 87.81 86 ALA A N 1
ATOM 637 C CA . ALA A 1 86 ? 0.358 3.062 -10.989 1.00 87.81 86 ALA A CA 1
ATOM 638 C C . ALA A 1 86 ? 1.365 2.193 -11.729 1.00 87.81 86 ALA A C 1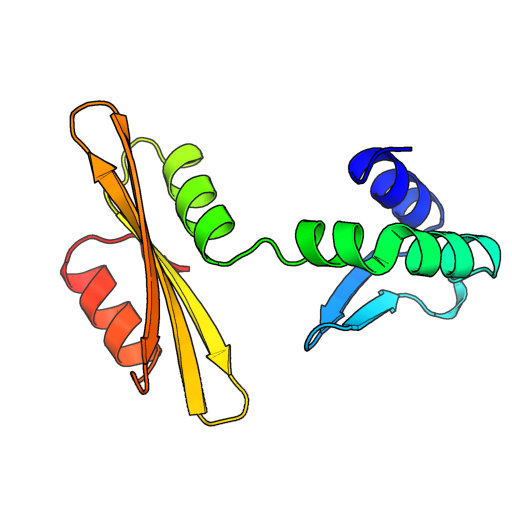
ATOM 640 O O . ALA A 1 86 ? 1.494 1.002 -11.455 1.00 87.81 86 ALA A O 1
ATOM 641 N N . VAL A 1 87 ? 2.106 2.822 -12.631 1.00 87.44 87 VAL A N 1
ATOM 642 C CA . VAL A 1 87 ? 3.236 2.226 -13.336 1.00 87.44 87 VAL A CA 1
ATOM 643 C C . VAL A 1 87 ? 4.480 3.011 -12.956 1.00 87.44 87 VAL A C 1
ATOM 645 O O . VAL A 1 87 ? 4.480 4.239 -13.052 1.00 87.44 87 VAL A O 1
ATOM 648 N N . ALA A 1 88 ? 5.529 2.309 -12.544 1.00 89.88 88 ALA A N 1
ATOM 649 C CA . ALA A 1 88 ? 6.862 2.859 -12.364 1.00 89.88 88 ALA A CA 1
ATOM 650 C C . ALA A 1 88 ? 7.835 2.170 -13.329 1.00 89.88 88 ALA A C 1
ATOM 652 O O . ALA A 1 88 ? 7.778 0.950 -13.504 1.00 89.88 88 ALA A O 1
ATOM 653 N N . ILE A 1 89 ? 8.716 2.946 -13.958 1.00 90.88 89 ILE A N 1
ATOM 654 C CA . ILE A 1 89 ? 9.731 2.467 -14.902 1.00 90.88 89 ILE A CA 1
ATOM 655 C C . ILE A 1 89 ? 11.089 2.996 -14.454 1.00 90.88 89 ILE A C 1
ATOM 657 O O . ILE A 1 89 ? 11.257 4.200 -14.275 1.00 90.88 89 ILE A O 1
ATOM 661 N N . ARG A 1 90 ? 12.055 2.095 -14.281 1.00 91.50 90 ARG A N 1
ATOM 662 C CA . ARG A 1 90 ? 13.456 2.429 -14.038 1.00 91.50 90 ARG A CA 1
ATOM 663 C C . ARG A 1 90 ? 14.155 2.664 -15.373 1.00 91.50 90 ARG A C 1
ATOM 665 O O . ARG A 1 90 ? 14.237 1.761 -16.204 1.00 91.50 90 ARG A O 1
ATOM 672 N N . ASN A 1 91 ? 14.686 3.863 -15.551 1.00 89.94 91 ASN A N 1
ATOM 673 C CA . ASN A 1 91 ? 15.504 4.216 -16.701 1.00 89.94 91 ASN A CA 1
ATOM 674 C C . ASN A 1 91 ? 16.942 3.684 -16.542 1.00 89.94 91 ASN A C 1
ATOM 676 O O . ASN A 1 91 ? 17.383 3.416 -15.419 1.00 89.94 91 ASN A O 1
ATOM 680 N N . PRO A 1 92 ? 17.710 3.558 -17.642 1.00 87.94 92 PRO A N 1
ATOM 681 C CA . PRO A 1 92 ? 19.105 3.111 -17.588 1.00 87.94 92 PRO A CA 1
ATOM 682 C C . PRO A 1 92 ? 20.023 3.990 -16.724 1.00 87.94 92 PRO A C 1
ATOM 684 O O . PRO A 1 92 ? 21.019 3.500 -16.204 1.00 87.94 92 PRO A O 1
ATOM 687 N N . ASP A 1 93 ? 19.686 5.271 -16.551 1.00 90.12 93 ASP A N 1
ATOM 688 C CA . ASP A 1 93 ? 20.409 6.215 -15.687 1.00 90.12 93 ASP A CA 1
ATOM 689 C C . ASP A 1 93 ? 20.073 6.058 -14.188 1.00 90.12 93 ASP A C 1
ATOM 691 O O . ASP A 1 93 ? 20.607 6.777 -13.345 1.00 90.12 93 ASP A O 1
ATOM 695 N N . GLY A 1 94 ? 19.185 5.118 -13.845 1.00 84.31 94 GLY A N 1
ATOM 696 C CA . GLY A 1 94 ? 18.732 4.853 -12.483 1.00 84.31 94 GLY A CA 1
ATOM 697 C C . GLY A 1 94 ? 17.568 5.729 -12.013 1.00 84.31 94 GLY A C 1
ATOM 698 O O . GLY A 1 94 ? 17.038 5.472 -10.926 1.00 84.31 94 GLY A O 1
ATOM 699 N N . SER A 1 95 ? 17.130 6.713 -12.808 1.00 88.25 95 SER A N 1
ATOM 700 C CA . SER A 1 95 ? 15.924 7.495 -12.521 1.00 88.25 95 SER A CA 1
ATOM 701 C C . SER A 1 95 ? 14.666 6.622 -12.612 1.00 88.25 95 SER A C 1
ATOM 703 O O . SER A 1 95 ? 14.647 5.594 -13.294 1.00 88.25 95 SER A O 1
ATOM 705 N N . ILE A 1 96 ? 13.614 6.994 -11.876 1.00 90.44 96 ILE A N 1
ATOM 706 C CA . ILE A 1 96 ? 12.333 6.279 -11.895 1.00 90.44 96 ILE A CA 1
ATOM 707 C C . ILE A 1 96 ? 11.245 7.227 -12.386 1.00 90.44 96 ILE A C 1
ATOM 709 O O . ILE A 1 96 ? 10.899 8.196 -11.709 1.00 90.44 96 ILE A O 1
ATOM 713 N N . GLU A 1 97 ? 10.685 6.916 -13.549 1.00 88.75 97 GLU A N 1
ATOM 714 C CA . GLU A 1 97 ? 9.503 7.577 -14.090 1.00 88.75 97 GLU A CA 1
ATOM 715 C C . GLU A 1 97 ? 8.237 6.899 -13.590 1.00 88.75 97 GLU A C 1
ATOM 717 O O . GLU A 1 97 ? 8.193 5.682 -13.412 1.00 88.75 97 GLU A O 1
ATOM 722 N N . THR A 1 98 ? 7.181 7.683 -13.374 1.00 89.12 98 THR A N 1
ATOM 723 C CA . THR A 1 98 ? 5.917 7.158 -12.860 1.00 89.12 98 THR A CA 1
ATOM 724 C C . THR A 1 98 ? 4.723 7.718 -13.609 1.00 89.12 98 THR A C 1
ATOM 726 O O . THR A 1 98 ? 4.727 8.865 -14.060 1.00 89.12 98 THR A O 1
ATOM 729 N N . ARG A 1 99 ? 3.678 6.900 -13.744 1.00 85.31 99 ARG A N 1
ATOM 730 C CA . ARG A 1 99 ? 2.382 7.305 -14.292 1.00 85.31 99 ARG A CA 1
ATOM 731 C C . ARG A 1 99 ? 1.257 6.696 -13.474 1.00 85.31 99 ARG A C 1
ATOM 733 O O . ARG A 1 99 ? 1.321 5.527 -13.108 1.00 85.31 99 ARG A O 1
ATOM 740 N N . LEU A 1 100 ? 0.219 7.490 -13.229 1.00 82.50 100 LEU A N 1
ATOM 741 C CA . LEU A 1 100 ? -1.041 7.024 -12.664 1.00 82.50 100 LEU A CA 1
ATOM 742 C C . LEU A 1 100 ? -2.100 7.034 -13.761 1.00 82.50 100 LEU A C 1
ATOM 744 O O . LEU A 1 100 ? -2.337 8.060 -14.397 1.00 82.50 100 LEU A O 1
ATOM 748 N N . LEU A 1 101 ? -2.721 5.886 -13.975 1.00 80.75 101 LEU A N 1
ATOM 749 C CA . LEU A 1 101 ? -3.787 5.688 -14.938 1.00 80.75 101 LEU A CA 1
ATOM 750 C C . LEU A 1 101 ? -5.073 5.398 -14.169 1.00 80.75 101 LEU A C 1
ATOM 752 O O . LEU A 1 101 ? -5.131 4.485 -13.347 1.00 80.75 101 LEU A O 1
ATOM 756 N N . ASP A 1 102 ? -6.105 6.183 -14.456 1.00 77.31 102 ASP A N 1
ATOM 757 C CA . ASP A 1 102 ? -7.475 5.885 -14.054 1.00 77.31 102 ASP A CA 1
ATOM 758 C C . ASP A 1 102 ? -8.252 5.471 -15.299 1.00 77.31 102 ASP A C 1
ATOM 760 O O . ASP A 1 102 ? -8.718 6.311 -16.074 1.00 77.31 102 ASP A O 1
ATOM 764 N N . ALA A 1 103 ? -8.380 4.166 -15.502 1.00 67.19 103 ALA A N 1
ATOM 765 C CA . ALA A 1 103 ? -9.017 3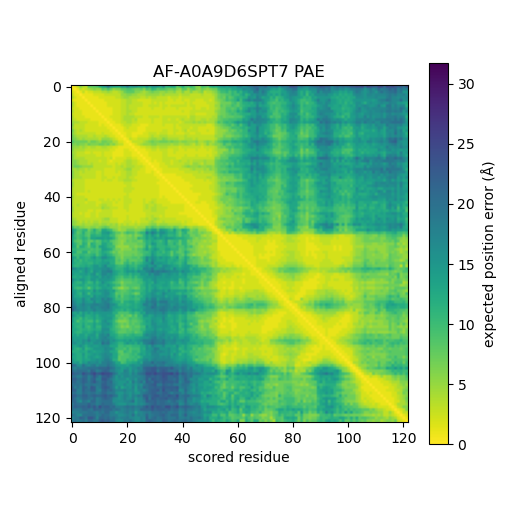.629 -16.687 1.00 67.19 103 ALA A CA 1
ATOM 766 C C . ALA A 1 103 ? -10.049 2.557 -16.326 1.00 67.19 103 ALA A C 1
ATOM 768 O O . ALA A 1 103 ? -9.932 1.833 -15.335 1.00 67.19 103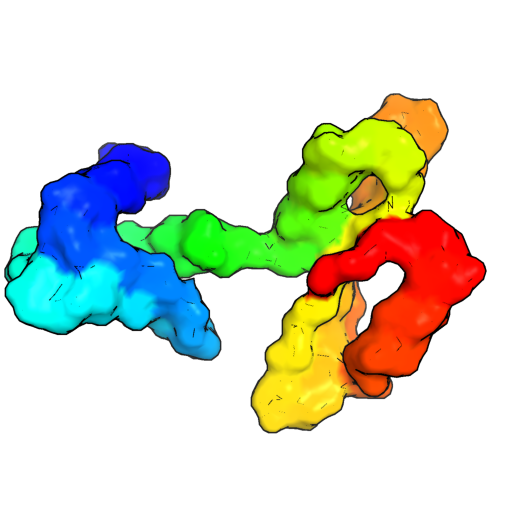 ALA A O 1
ATOM 769 N N . ARG A 1 104 ? -11.070 2.428 -17.181 1.00 64.44 104 ARG A N 1
ATOM 770 C CA . ARG A 1 104 ? -11.899 1.218 -17.231 1.00 64.44 104 ARG A CA 1
ATOM 771 C C . ARG A 1 104 ? -11.090 0.124 -17.915 1.00 64.44 104 ARG A C 1
ATOM 773 O O . ARG A 1 104 ? -11.293 -0.165 -19.088 1.00 64.44 104 ARG A O 1
ATOM 780 N N . ILE A 1 105 ? -10.117 -0.401 -17.194 1.00 68.62 105 ILE A N 1
ATOM 781 C CA . ILE A 1 105 ? -9.324 -1.540 -17.622 1.00 68.62 105 ILE A CA 1
ATOM 782 C C . ILE A 1 105 ? -9.661 -2.673 -16.669 1.00 68.62 105 ILE A C 1
ATOM 784 O O . ILE A 1 105 ? -9.711 -2.462 -15.454 1.00 68.62 105 ILE A O 1
ATOM 788 N N . ASP A 1 106 ? -9.925 -3.851 -17.233 1.00 68.81 106 ASP A N 1
ATOM 789 C CA . ASP A 1 106 ? -9.997 -5.067 -16.440 1.00 68.81 106 ASP A CA 1
ATOM 790 C C . ASP A 1 106 ? -8.643 -5.233 -15.728 1.00 68.81 106 ASP A C 1
ATOM 792 O O . ASP A 1 106 ? -7.612 -5.327 -16.406 1.00 68.81 106 ASP A O 1
ATOM 796 N N . PRO A 1 107 ? -8.615 -5.193 -14.383 1.00 63.78 107 PRO A N 1
ATOM 797 C CA . PRO A 1 107 ? -7.366 -5.247 -13.646 1.00 63.78 107 PRO A CA 1
ATOM 798 C C . PRO A 1 107 ? -6.579 -6.500 -14.017 1.00 63.78 107 PRO A C 1
ATOM 800 O O . PRO A 1 107 ? -5.401 -6.378 -14.317 1.00 63.78 107 PRO A O 1
ATOM 803 N N . PHE A 1 108 ? -7.223 -7.664 -14.109 1.00 70.19 108 PHE A N 1
ATOM 804 C CA . PHE A 1 108 ? -6.561 -8.930 -14.412 1.00 70.19 108 PHE A CA 1
ATOM 805 C C . PHE A 1 108 ? -5.966 -8.953 -15.819 1.00 70.19 108 PHE A C 1
ATOM 807 O O . PHE A 1 108 ? -4.826 -9.377 -15.976 1.00 70.19 108 PHE A O 1
ATOM 814 N N . ALA A 1 109 ? -6.671 -8.418 -16.818 1.00 72.44 109 ALA A N 1
ATOM 815 C CA . ALA A 1 109 ? -6.134 -8.312 -18.176 1.00 72.44 109 ALA A CA 1
ATOM 816 C C . ALA A 1 109 ? -4.878 -7.424 -18.237 1.00 72.44 109 ALA A C 1
ATOM 818 O O . ALA A 1 109 ? -3.958 -7.685 -19.012 1.00 72.44 109 ALA A O 1
ATOM 819 N N . LEU A 1 110 ? -4.819 -6.375 -17.412 1.00 71.12 110 LEU A N 1
ATOM 820 C CA . LEU A 1 110 ? -3.642 -5.518 -17.328 1.00 71.12 110 LEU A CA 1
ATOM 821 C C . LEU A 1 110 ? -2.481 -6.182 -16.596 1.00 71.12 110 LEU A C 1
ATOM 823 O O . LEU A 1 110 ? -1.345 -6.032 -17.038 1.00 71.12 110 LEU A O 1
ATOM 827 N N . LEU A 1 111 ? -2.761 -6.893 -15.500 1.00 68.38 111 LEU A N 1
ATOM 828 C CA . LEU A 1 111 ? -1.753 -7.666 -14.775 1.00 68.38 111 LEU A CA 1
ATOM 829 C C . LEU A 1 111 ? -1.138 -8.721 -15.705 1.00 68.38 111 LEU A C 1
ATOM 831 O O . LEU A 1 111 ? 0.079 -8.783 -15.835 1.00 68.38 111 LEU A O 1
ATOM 835 N N . GLU A 1 112 ? -1.969 -9.454 -16.445 1.00 73.94 112 GLU A N 1
ATOM 836 C CA . GLU A 1 112 ? -1.515 -10.463 -17.404 1.00 73.94 112 GLU A CA 1
ATOM 837 C C . GLU A 1 112 ? -0.670 -9.847 -18.533 1.00 73.94 112 GLU A C 1
ATOM 839 O O . GLU A 1 112 ? 0.368 -10.386 -18.920 1.00 73.94 112 GLU A O 1
ATOM 844 N N . LEU A 1 113 ? -1.070 -8.683 -19.054 1.00 73.25 113 LEU A N 1
ATOM 845 C CA . LEU A 1 113 ? -0.297 -7.973 -20.074 1.00 73.25 113 LEU A CA 1
ATOM 846 C C . LEU A 1 113 ? 1.039 -7.456 -19.518 1.00 73.25 113 LEU A C 1
ATOM 848 O O . LEU A 1 113 ? 2.063 -7.529 -20.196 1.00 73.25 113 LEU A O 1
ATOM 852 N N . ALA A 1 114 ? 1.046 -6.967 -18.281 1.00 72.75 114 ALA A N 1
ATOM 853 C CA . ALA A 1 114 ? 2.247 -6.510 -17.599 1.00 72.75 114 ALA A CA 1
ATOM 854 C C . ALA A 1 114 ? 3.239 -7.667 -17.375 1.00 72.75 114 ALA A C 1
ATOM 856 O O . ALA A 1 114 ? 4.412 -7.529 -17.730 1.00 72.75 114 ALA A O 1
ATOM 857 N N . GLU A 1 115 ? 2.771 -8.824 -16.901 1.00 73.81 115 GLU A N 1
ATOM 858 C CA . GLU A 1 115 ? 3.590 -10.034 -16.741 1.00 73.81 115 GLU A CA 1
ATOM 859 C C . GLU A 1 115 ? 4.172 -10.513 -18.077 1.00 73.81 115 GLU A C 1
ATOM 861 O O . GLU A 1 115 ? 5.377 -10.752 -18.179 1.00 73.81 115 GLU A O 1
ATOM 866 N N . ARG A 1 116 ? 3.356 -10.567 -19.144 1.00 79.06 116 ARG A N 1
ATOM 867 C CA . ARG A 1 116 ? 3.817 -10.943 -20.498 1.00 79.06 116 ARG A CA 1
ATOM 868 C C . ARG A 1 116 ? 4.926 -10.035 -21.034 1.00 79.06 116 ARG A C 1
ATOM 870 O O . ARG A 1 116 ? 5.729 -10.473 -21.855 1.00 79.06 116 ARG A O 1
ATOM 877 N N . HIS A 1 117 ? 4.982 -8.785 -20.581 1.00 75.12 117 HIS A N 1
ATOM 878 C CA . HIS A 1 117 ? 6.003 -7.810 -20.970 1.00 75.12 117 HIS A CA 1
ATOM 879 C C . HIS A 1 117 ? 7.110 -7.625 -19.916 1.00 75.12 117 HIS A C 1
ATOM 881 O O . HIS A 1 117 ? 7.871 -6.649 -19.974 1.00 75.12 117 HIS A O 1
ATOM 887 N N . GLY A 1 118 ? 7.236 -8.575 -18.982 1.00 71.19 118 GLY A N 1
ATOM 888 C CA . GLY A 1 118 ? 8.323 -8.635 -18.005 1.00 71.19 118 GLY A CA 1
ATOM 889 C C . GLY A 1 118 ? 8.243 -7.561 -16.923 1.00 71.19 118 GLY A C 1
ATOM 890 O O . GLY A 1 118 ? 9.278 -7.135 -16.414 1.00 71.19 118 GLY A O 1
ATOM 891 N N . ALA A 1 119 ? 7.046 -7.059 -16.617 1.00 71.94 119 ALA A N 1
ATOM 892 C CA . ALA A 1 119 ? 6.835 -6.202 -15.461 1.00 71.94 119 ALA A CA 1
ATOM 893 C C . ALA A 1 119 ? 6.510 -7.040 -14.224 1.00 71.94 119 ALA A C 1
ATOM 895 O O . ALA A 1 119 ? 5.804 -8.044 -14.297 1.00 71.94 119 ALA A O 1
ATOM 896 N N . THR A 1 120 ? 6.991 -6.576 -13.077 1.00 73.69 120 THR A N 1
ATOM 897 C CA . THR A 1 120 ? 6.616 -7.130 -11.781 1.00 73.69 120 THR A CA 1
ATOM 898 C C . THR A 1 120 ? 5.280 -6.531 -11.352 1.00 73.69 120 THR A C 1
ATOM 900 O O . THR A 1 120 ? 5.113 -5.307 -11.335 1.00 73.69 120 THR A O 1
ATOM 903 N N . VAL A 1 121 ? 4.335 -7.395 -10.987 1.00 69.56 121 VAL A N 1
ATOM 904 C CA . VAL A 1 121 ? 2.944 -7.029 -10.711 1.00 69.56 121 VAL A CA 1
ATOM 905 C C . VAL A 1 121 ? 2.573 -7.312 -9.252 1.00 69.56 121 VAL A C 1
ATOM 907 O O . VAL A 1 121 ? 2.909 -8.379 -8.740 1.00 69.56 121 VAL A O 1
ATOM 910 N N . HIS A 1 122 ? 1.904 -6.352 -8.593 1.00 61.97 122 HIS A N 1
ATOM 911 C CA . HIS A 1 122 ? 1.435 -6.433 -7.196 1.00 61.97 122 HIS A CA 1
ATOM 912 C C . HIS A 1 122 ? 0.035 -5.848 -6.997 1.00 61.97 122 HIS A C 1
ATOM 914 O O . HIS A 1 122 ? -0.288 -4.817 -7.638 1.00 61.97 122 HIS A O 1
#

Solvent-accessible surface area (backbone atoms only — not comparable to full-atom values): 6865 Å² total; per-residue (Å²): 134,54,66,68,62,52,51,51,54,38,43,74,52,59,29,48,77,42,67,54,96,93,38,82,47,67,36,53,66,90,48,60,43,73,68,53,50,50,53,48,63,76,39,42,70,58,49,44,44,68,68,50,51,54,49,56,57,49,11,47,47,54,34,68,79,33,78,88,49,50,31,21,38,25,66,44,80,44,97,84,71,32,23,40,33,10,40,21,38,50,46,97,88,70,49,73,51,75,47,79,45,83,41,87,43,62,60,65,64,48,48,54,52,36,48,76,70,69,28,50,73,89

Radius of gyration: 17.31 Å; Cα contacts (8 Å, |Δi|>4): 181; chains: 1; bounding box: 38×25×45 Å

Mean predicted aligned error: 8.85 Å

Nearest PDB structures (foldseek):
  3zet-assembly1_A  TM=4.275E-01  e=1.387E-02  Salmonella enterica subsp. enterica serovar Typhimurium str. ST4/74
  2gem-assembly1_A  TM=4.255E-01  e=2.950E-02  Salmonella enterica subsp. enterica serovar Typhimurium
  3r6m-assembly2_C  TM=4.120E-01  e=5.194E-02  Vibrio parahaemolyticus
  4wq5-assembly2_C  TM=4.130E-01  e=9.737E-02  Escherichia coli K-12
  8s4s-assembly1_B  TM=5.700E-01  e=4.133E-01  Enterococcus faecalis

Foldseek 3Di:
DALVVLQVVCVVLVWDWADDPLFIDIPDPVSCDPVNVVSCVVCVVVNNCVRPPDLQVVFVVVCVVPVPAQKEKEWDQDPVQWIWIKIWGQDPVRDIDIDIDTDNDNPVVVQVVCVVVRYHYD

pLDDT: mean 83.43, std 8.1, range [61.97, 93.81]

Secondary structure (DSSP, 8-state):
--HHHHHHHHHHTT-EEEEETTEEEEESGGG--HHHHHHHHHTHHHHHHHHS--HHHHHHHHHHH-TT-SEEEEEEE-TTS-EEEEEEEE-TTS-EEEEEEEE---HHHHHHHHHHTT-EE-

=== Feature glossary ===
The features interleaved in this record are:

— What the protein is —

Sequence gives the chain of amino acids in standard one-letter code (A=alanine, C=cysteine, …, Y=tyrosine), read N→C. It is the only feature that is directly encoded by the gene; all structural features are derived from the folded form of this sequence.

Database cross-references. InterPro integrates a dozen domain/family signature databases into unified entries with residue-range hits. GO terms attach function/process/location labels with evidence codes. CATH codes position the fold in a four-level structural taxonomy. Organism is the NCBI-taxonomy species name.

— Where its atoms are —

Atomic coordinates in PDBx/mmCIF format — the same representation the Protein Data Bank distributes. Each line of the _atom_site loop places one backbone atom in Cartesian space (units: ångströms, origin: arbitrary).

The six renders are orthographic views along the three Cartesian axes in both directions. Representation (cartoon, sticks, or surface) and color scheme (sequence-rainbow or by-chain) vary across proteins so the training set covers all the common visualization conventions.

— Local backbone conformation —

Eight-state secondary structure (DSSP): H is the canonical α-helix, G the tighter 3₁₀-helix, I the wider π-helix; E/B are β-structure, T and S are turns and bends, and '-' is everything else. DSSP derives these from the pattern of main-chain N–H···O=C hydrogen bonds, not from the sequence.

P-SEA three-state annotation labels each residue as helix, strand, or coil based purely on the geometry of the Cα trace. It serves as a fallback when the full backbone (and thus DSSP) is unavailable.

The φ/ψ torsion pair specifies the backbone conformation at each residue. φ rotates about the N–Cα bond, ψ about the Cα–C bond. Steric clashes forbid most of the (φ, ψ) plane — the allowed regions (α-helix basin, β-sheet basin, left-handed helix) are the Ramachandran-allowed regions.

— Global shape and packing —

The geometric summary reports three shape descriptors. Rg (radius of gyration) measures how spread out the Cα atoms are about their centre of mass; compact globular proteins have small Rg, elongated or unfolded ones large. Cα contacts (<8 Å, |i−j|>4) count long-range residue pairs in spatial proximity — high for tightly packed folds, near zero for rods or random coil. The bounding-box extents give the protein's footprint along x, y, z in Å.

Solvent-accessible surface area (SASA) is the area in Å² traced out by the centre of a 1.4 Å probe sphere (a water molecule) rolled over the protein's van der Waals surface (Shrake–Rupley / Lee–Richards construction). Buried residues have near-zero SASA; fully exposed residues can exceed 200 Å². The total SASA scales roughly with the number of surface residues.

The contact map is a binary N×N matrix image: pixel (i, j) is dark where Cα_i and Cα_j are within 8 Å and |i−j|>4. Because the |i−j|>4 filter removes local helical contacts, off-diagonal stripes parallel to the main diagonal indicate parallel β-sheets; stripes perpendicular to it indicate antiparallel β-sheets. The Ramachandran plot scatters every residue's (φ, ψ) pair against the sterically allowed regions. The PAE heatmap renders the predicted-aligned-error matrix.

— Structural neighborhood —

3Di is Foldseek's structural alphabet. Each residue is assigned one of twenty discrete states based on how its Cα sits relative to its spatial (not sequential) neighbors. Aligning 3Di strings finds structural homologs roughly as well as full 3D superposition, but orders of magnitude faster.

Nearest PDB neighbors are the top structural matches found by Foldseek when searching this structure against the entire Protein Data Bank. Each hit reports a TM-score (0 to 1; >0.5 almost always implies the same fold) and an E-value. These are *structural* homologs — they may share no detectable sequence similarity.

— Confidence and disorder —

For AlphaFold models, the B-factor field carries pLDDT — the model's own estimate of local accuracy on a 0–100 scale. Regions with pLDDT<50 should be treated as essentially unmodeled; they often correspond to intrinsically disordered segments.

Crystallographic B-factors measure how much each atom's electron density is smeared out, in Å². They rise in mobile loops and surface residues and fall in the buried interior. In AlphaFold models this column is repurposed to hold pLDDT instead.

Predicted aligned error is AlphaFold's pairwise confidence. Unlike pLDDT (per-residue), PAE is per-residue-pair and captures whether two parts of the structure are correctly placed relative to each other. Units are ångströms of expected positional error.